Protein AF-A0A395XS15-F1 (afdb_monomer)

Foldseek 3Di:
DPPVVVVVVVVVVCVVLCVDCPDPPRDDDVVVVVVVVVVVVVVVVVVVVLVVDDPVVSVVVVVVVVVVVVVVVVVSVLVVVVVVLVVVVVCVVVVVDDDDVVNVVVSVVSVD

pLDDT: mean 84.22, std 11.58, range [44.16, 97.94]

Sequence (112 aa):
MENEVWSEISAFLNNLRCGDVSRKSYLHFPELEEAEKIRKVKKANFETEMRKLNAEQRQQIENYLEAVQHLAFMEEERAYCQGYVDCIQLLGGLGVLNSNPEIEMMVSKMKK

Radius of gyration: 20.42 Å; Cα contacts (8 Å, |Δi|>4): 17; chains: 1; bounding box: 42×31×56 Å

Mean predicted aligned error: 8.4 Å

Organism: NCBI:txid39486

Secondary structure (DSSP, 8-state):
---HHHHHHHHHHHIIIII-TTSTT----HHHHHHHHHHHHHHHHHHHHHTTS-HHHHHHHHHHHHHHHHHHHHHHHHHHHHHHHHHHHHHHHTTSSPP-HHHHHHHHHHT-

Nearest PDB structures (foldseek):
  1gwq-assembly1_A  TM=5.789E-01  e=9.530E+00  Homo sapiens

Structure (mmCIF, N/CA/C/O backbone):
data_AF-A0A395XS15-F1
#
_entry.id   AF-A0A395XS15-F1
#
loop_
_atom_site.group_PDB
_atom_site.id
_atom_site.type_symbol
_atom_site.label_atom_id
_atom_site.label_alt_id
_atom_site.label_comp_id
_atom_site.label_asym_id
_atom_site.label_entity_id
_atom_site.label_seq_id
_atom_site.pdbx_PDB_ins_code
_atom_site.Cartn_x
_atom_site.Cartn_y
_atom_site.Cartn_z
_atom_site.occupancy
_atom_site.B_iso_or_equiv
_atom_site.auth_seq_id
_atom_site.auth_comp_id
_atom_site.auth_asym_id
_atom_site.auth_atom_id
_atom_site.pdbx_PDB_model_num
ATOM 1 N N . MET A 1 1 ? -17.357 -16.937 -21.511 1.00 44.16 1 MET A N 1
ATOM 2 C CA . MET A 1 1 ? -15.985 -17.459 -21.385 1.00 44.16 1 MET A CA 1
ATOM 3 C C . MET A 1 1 ? -15.143 -16.322 -20.859 1.00 44.16 1 MET A C 1
ATOM 5 O O . MET A 1 1 ? -14.820 -15.424 -21.627 1.00 44.16 1 MET A O 1
ATOM 9 N N . GLU A 1 2 ? -14.874 -16.301 -19.555 1.00 55.03 2 GLU A N 1
ATOM 10 C CA . GLU A 1 2 ? -13.693 -15.577 -19.081 1.00 55.03 2 GLU A CA 1
ATOM 11 C C . GLU A 1 2 ? -12.509 -16.209 -19.811 1.00 55.03 2 GLU A C 1
ATOM 13 O O . GLU A 1 2 ? -12.364 -17.430 -19.828 1.00 55.03 2 GLU A O 1
ATOM 18 N N . ASN A 1 3 ? -11.795 -15.397 -20.586 1.00 73.31 3 ASN A N 1
ATOM 19 C CA . ASN A 1 3 ? -10.725 -15.878 -21.446 1.00 73.31 3 ASN A CA 1
ATOM 20 C C . ASN A 1 3 ? -9.643 -16.440 -20.520 1.00 73.31 3 ASN A C 1
ATOM 22 O O . ASN A 1 3 ? -9.120 -15.697 -19.695 1.00 73.31 3 ASN A O 1
ATOM 26 N N . GLU A 1 4 ? -9.336 -17.728 -20.629 1.00 78.31 4 GLU A N 1
ATOM 27 C CA . GLU A 1 4 ? -8.330 -18.434 -19.821 1.00 78.31 4 GLU A CA 1
ATOM 28 C C . GLU A 1 4 ? -6.999 -17.654 -19.782 1.00 78.31 4 GLU A C 1
ATOM 30 O O . GLU A 1 4 ? -6.368 -17.515 -18.739 1.00 78.31 4 GLU A O 1
ATOM 35 N N . VAL A 1 5 ? -6.679 -16.975 -20.888 1.00 74.56 5 VAL A N 1
ATOM 36 C CA . VAL A 1 5 ? -5.562 -16.030 -21.024 1.00 74.56 5 VAL A CA 1
ATOM 37 C C . VAL A 1 5 ? -5.612 -14.871 -20.014 1.00 74.56 5 VAL A C 1
ATOM 39 O O . VAL A 1 5 ? -4.588 -14.519 -19.438 1.00 74.56 5 VAL A O 1
ATOM 42 N N . TRP A 1 6 ? -6.777 -14.263 -19.769 1.00 72.25 6 TRP A N 1
ATOM 43 C CA . TRP A 1 6 ? -6.925 -13.175 -18.791 1.00 72.25 6 TRP A CA 1
ATOM 44 C C . TRP A 1 6 ? -6.784 -13.667 -17.350 1.00 72.25 6 TRP A C 1
ATOM 46 O O . TRP A 1 6 ? -6.233 -12.942 -16.523 1.00 72.25 6 TRP A O 1
ATOM 56 N N . SER A 1 7 ? -7.233 -14.891 -17.061 1.00 75.94 7 SER A N 1
ATOM 57 C CA . SER A 1 7 ? -7.032 -15.521 -15.751 1.00 75.94 7 SER A CA 1
ATOM 58 C C . SER A 1 7 ? -5.545 -15.761 -15.485 1.00 75.94 7 SER A C 1
ATOM 60 O O . SER A 1 7 ? -5.043 -15.393 -14.426 1.00 75.94 7 SER A O 1
ATOM 62 N N . GLU A 1 8 ? -4.817 -16.285 -16.473 1.00 79.75 8 GLU A N 1
ATOM 63 C CA . GLU A 1 8 ? -3.368 -16.502 -16.389 1.00 79.75 8 GLU A CA 1
ATOM 64 C C . GLU A 1 8 ? -2.587 -15.186 -16.244 1.00 79.75 8 GLU A C 1
ATOM 66 O O . GLU A 1 8 ? -1.697 -15.076 -15.401 1.00 79.75 8 GLU A O 1
ATOM 71 N N . ILE A 1 9 ? -2.952 -14.142 -17.000 1.00 73.56 9 ILE A N 1
ATOM 72 C CA . ILE A 1 9 ? -2.336 -12.811 -16.866 1.00 73.56 9 ILE A CA 1
ATOM 73 C C . ILE A 1 9 ? -2.624 -12.213 -15.483 1.00 73.56 9 ILE A C 1
ATOM 75 O O . ILE A 1 9 ? -1.722 -11.657 -14.859 1.00 73.56 9 ILE A O 1
ATOM 79 N N . SER A 1 10 ? -3.852 -12.340 -14.973 1.00 69.06 10 SER A N 1
ATOM 80 C CA . SER A 1 10 ? -4.208 -11.855 -13.636 1.00 69.06 10 SER A CA 1
ATOM 81 C C . SER A 1 10 ? -3.438 -12.600 -12.543 1.00 69.06 10 SER A C 1
ATOM 83 O O . SER A 1 10 ? -2.861 -11.964 -11.661 1.00 69.06 10 SER A O 1
ATOM 85 N N . ALA A 1 11 ? -3.345 -13.929 -12.637 1.00 74.31 11 ALA A N 1
ATOM 86 C CA . ALA A 1 11 ? -2.550 -14.745 -11.727 1.00 74.31 11 ALA A CA 1
ATOM 87 C C . ALA A 1 11 ? -1.064 -14.356 -11.772 1.00 74.31 11 ALA A C 1
ATOM 89 O O . ALA A 1 11 ? -0.439 -14.176 -10.727 1.00 74.31 11 ALA A O 1
ATOM 90 N N . PHE A 1 12 ? -0.506 -14.144 -12.966 1.00 75.69 12 PHE A N 1
ATOM 91 C CA . PHE A 1 12 ? 0.870 -13.685 -13.141 1.00 75.69 12 PHE A CA 1
ATOM 92 C C . PHE A 1 12 ? 1.117 -12.315 -12.494 1.00 75.69 12 PHE A C 1
ATOM 94 O O . PHE A 1 12 ? 2.081 -12.159 -11.744 1.00 75.69 12 PHE A O 1
ATOM 101 N N . LEU A 1 13 ? 0.239 -11.336 -12.726 1.00 73.06 13 LEU A N 1
ATOM 102 C CA . LEU A 1 13 ? 0.350 -10.003 -12.125 1.00 73.06 13 LEU A CA 1
ATOM 103 C C . LEU A 1 13 ? 0.205 -10.049 -10.596 1.00 73.06 13 LEU A C 1
ATOM 105 O O . LEU A 1 13 ? 0.981 -9.406 -9.892 1.00 73.06 13 LEU A O 1
ATOM 109 N N . ASN A 1 14 ? -0.708 -10.870 -10.069 1.00 68.75 14 ASN A N 1
ATOM 110 C CA . ASN A 1 14 ? -0.849 -11.085 -8.626 1.00 68.75 14 ASN A CA 1
ATOM 111 C C . ASN A 1 14 ? 0.411 -11.719 -8.014 1.00 68.75 14 ASN A C 1
ATOM 113 O O . ASN A 1 14 ? 0.881 -11.279 -6.965 1.00 68.75 14 ASN A O 1
ATOM 117 N N . ASN A 1 15 ? 1.019 -12.694 -8.695 1.00 70.88 15 ASN A N 1
ATOM 118 C CA . ASN A 1 15 ? 2.285 -13.295 -8.266 1.00 70.88 15 ASN A CA 1
ATOM 119 C C . ASN A 1 15 ? 3.444 -12.284 -8.299 1.00 70.88 15 ASN A C 1
ATOM 121 O O . ASN A 1 15 ? 4.333 -12.322 -7.445 1.00 70.88 15 ASN A O 1
ATOM 125 N N . LEU A 1 16 ? 3.445 -11.356 -9.265 1.00 71.81 16 LEU A N 1
ATOM 126 C CA . LEU A 1 16 ? 4.429 -10.273 -9.331 1.00 71.81 16 LEU A CA 1
ATOM 127 C C . LEU A 1 16 ? 4.261 -9.251 -8.200 1.00 71.81 16 LEU A C 1
ATOM 129 O O . LEU A 1 16 ? 5.265 -8.710 -7.734 1.00 71.81 16 LEU A O 1
ATOM 133 N N . ARG A 1 17 ? 3.030 -9.007 -7.745 1.00 70.50 17 ARG A N 1
ATOM 134 C CA . ARG A 1 17 ? 2.676 -8.058 -6.683 1.00 70.50 17 ARG A CA 1
ATOM 135 C C . ARG A 1 17 ? 2.869 -8.650 -5.283 1.00 70.50 17 ARG A C 1
ATOM 137 O O . ARG A 1 17 ? 1.956 -8.674 -4.465 1.00 70.50 17 ARG A O 1
ATOM 144 N N . CYS A 1 18 ? 4.062 -9.185 -5.032 1.00 67.69 18 CYS A N 1
ATOM 145 C CA . CYS A 1 18 ? 4.440 -9.802 -3.756 1.00 67.69 18 CYS A CA 1
ATOM 146 C C . CYS A 1 18 ? 3.559 -10.990 -3.309 1.00 67.69 18 CYS A C 1
ATOM 148 O O . CYS A 1 18 ? 3.702 -11.444 -2.178 1.00 67.69 18 CYS A O 1
ATOM 150 N N . GLY A 1 19 ? 2.687 -11.524 -4.177 1.00 66.88 19 GLY A N 1
ATOM 151 C CA . GLY A 1 19 ? 1.861 -12.696 -3.870 1.00 66.88 19 GLY A CA 1
ATOM 152 C C . GLY A 1 19 ? 2.680 -13.975 -3.678 1.00 66.88 19 GLY A C 1
ATOM 153 O O . GLY A 1 19 ? 2.315 -14.827 -2.872 1.00 66.88 19 GLY A O 1
ATOM 154 N N . ASP A 1 20 ? 3.825 -14.078 -4.361 1.00 76.56 20 ASP A N 1
ATOM 155 C CA . ASP A 1 20 ? 4.818 -15.129 -4.139 1.00 76.56 20 ASP A CA 1
ATOM 156 C C . ASP A 1 20 ? 6.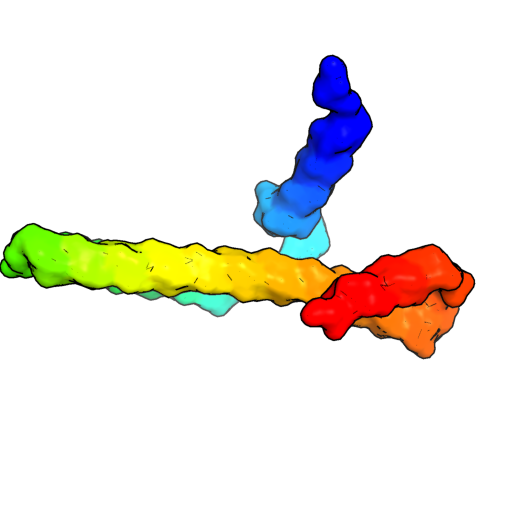082 -14.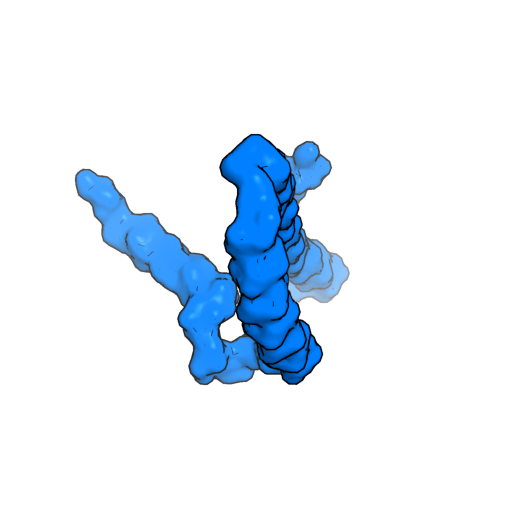553 -3.485 1.00 76.56 20 ASP A C 1
ATOM 158 O O . ASP A 1 20 ? 6.947 -13.974 -4.147 1.00 76.56 20 ASP A O 1
ATOM 162 N N . VAL A 1 21 ? 6.196 -14.743 -2.171 1.00 79.31 21 VAL A N 1
ATOM 163 C CA . VAL A 1 21 ? 7.355 -14.326 -1.364 1.00 79.31 21 VAL A CA 1
ATOM 164 C C . VAL A 1 21 ? 8.537 -15.302 -1.447 1.00 79.31 21 VAL A C 1
ATOM 166 O O . VAL A 1 21 ? 9.604 -15.028 -0.902 1.00 79.31 21 VAL A O 1
ATOM 169 N N . SER A 1 22 ? 8.370 -16.450 -2.115 1.00 81.19 22 SER A N 1
ATOM 170 C CA . SER A 1 22 ? 9.398 -17.495 -2.224 1.00 81.19 22 SER A CA 1
ATOM 171 C C . SER A 1 22 ? 10.342 -17.304 -3.417 1.00 81.19 22 SER A C 1
ATOM 173 O O . SER A 1 22 ? 11.407 -17.925 -3.491 1.00 81.19 22 SER A O 1
ATOM 175 N N . ARG A 1 23 ? 9.982 -16.427 -4.360 1.00 81.75 23 ARG A N 1
ATOM 176 C CA . ARG A 1 23 ? 10.792 -16.146 -5.549 1.00 81.75 23 ARG A CA 1
ATOM 177 C C . ARG A 1 23 ? 12.133 -15.499 -5.191 1.00 81.75 23 ARG A C 1
ATOM 179 O O . ARG A 1 23 ? 12.227 -14.625 -4.337 1.00 81.75 23 ARG A O 1
ATOM 186 N N . LYS A 1 24 ? 13.176 -15.832 -5.958 1.00 81.00 24 LYS A N 1
ATOM 187 C CA . LYS A 1 24 ? 14.544 -15.307 -5.752 1.00 81.00 24 LYS A CA 1
ATOM 188 C C . LYS A 1 24 ? 14.659 -13.784 -5.817 1.00 81.00 24 LYS A C 1
ATOM 190 O O . LYS A 1 24 ? 15.557 -13.218 -5.212 1.00 81.00 24 LYS A O 1
ATOM 195 N N . SER A 1 25 ? 13.797 -13.136 -6.595 1.00 81.56 25 SER A N 1
ATOM 196 C CA . SER A 1 25 ? 13.794 -11.681 -6.754 1.00 81.56 25 SER A CA 1
ATOM 197 C C . SER A 1 25 ? 12.842 -10.979 -5.781 1.00 81.56 25 SER A C 1
ATOM 199 O O . SER A 1 25 ? 12.527 -9.813 -6.004 1.00 81.56 25 SER A O 1
ATOM 201 N N . TYR A 1 26 ? 12.310 -11.686 -4.778 1.00 83.12 26 TYR A N 1
ATOM 202 C CA . TYR A 1 26 ? 11.510 -11.069 -3.729 1.00 83.12 26 TYR A CA 1
ATOM 203 C C . TYR A 1 26 ? 12.411 -10.162 -2.897 1.00 83.12 26 TYR A C 1
ATOM 205 O O . TYR A 1 26 ? 13.486 -10.572 -2.456 1.00 83.12 26 TYR A O 1
ATOM 213 N N . LEU A 1 27 ? 11.983 -8.917 -2.709 1.00 84.44 27 LEU A N 1
ATOM 214 C CA . LEU A 1 27 ? 12.719 -7.969 -1.892 1.00 84.44 27 LEU A CA 1
ATOM 215 C C . LEU A 1 27 ? 12.252 -8.106 -0.450 1.00 84.44 27 LEU A C 1
ATOM 217 O O . LEU A 1 27 ? 11.107 -7.807 -0.120 1.00 84.44 27 LEU A O 1
ATOM 221 N N . HIS A 1 28 ? 13.155 -8.569 0.403 1.00 85.38 28 HIS A N 1
ATOM 222 C CA . HIS A 1 28 ? 12.907 -8.640 1.830 1.00 85.38 28 HIS A CA 1
ATOM 223 C C . HIS A 1 28 ? 13.224 -7.290 2.480 1.00 85.38 28 HIS A C 1
ATOM 225 O O . HIS A 1 28 ? 14.342 -6.790 2.359 1.00 85.38 28 HIS A O 1
ATOM 231 N N . PHE A 1 29 ? 12.237 -6.732 3.177 1.00 88.12 29 PHE A N 1
ATOM 232 C CA . PHE A 1 29 ? 12.344 -5.483 3.928 1.00 88.12 29 PHE A CA 1
ATOM 233 C C . PHE A 1 29 ? 12.115 -5.773 5.417 1.00 88.12 29 PHE A C 1
ATOM 235 O O . PHE A 1 29 ? 10.961 -5.813 5.853 1.00 88.12 29 PHE A O 1
ATOM 242 N N . PRO A 1 30 ? 13.179 -5.986 6.212 1.00 89.31 30 PRO A N 1
ATOM 243 C CA . PRO A 1 30 ? 13.058 -6.224 7.651 1.00 89.31 30 PRO A CA 1
ATOM 244 C C . PRO A 1 30 ? 12.272 -5.124 8.381 1.00 89.31 30 PRO A C 1
ATOM 246 O O . PRO A 1 30 ? 11.555 -5.388 9.345 1.00 89.31 30 PRO A O 1
ATOM 249 N N . GLU A 1 31 ? 12.368 -3.885 7.899 1.00 93.56 31 GLU A N 1
ATOM 250 C CA . GLU A 1 31 ? 11.655 -2.729 8.439 1.00 93.56 31 GLU A CA 1
ATOM 251 C C . GLU A 1 31 ? 10.135 -2.870 8.291 1.00 93.56 31 GLU A C 1
ATOM 253 O O . GLU A 1 31 ? 9.390 -2.443 9.176 1.00 93.56 31 GLU A O 1
ATOM 258 N N . LEU A 1 32 ? 9.669 -3.498 7.205 1.00 89.25 32 LEU A N 1
ATOM 259 C CA . LEU A 1 32 ? 8.250 -3.785 7.002 1.00 89.25 32 LEU A CA 1
ATOM 260 C C . LEU A 1 32 ? 7.762 -4.814 8.024 1.00 89.25 32 LEU A C 1
ATOM 262 O O . LEU A 1 32 ? 6.727 -4.605 8.654 1.00 89.25 32 LEU A O 1
ATOM 266 N N . GLU A 1 33 ? 8.524 -5.885 8.250 1.00 90.12 33 GLU A N 1
ATOM 267 C CA . GLU A 1 33 ? 8.166 -6.908 9.241 1.00 90.12 33 GLU A CA 1
ATOM 268 C C . GLU A 1 33 ? 8.082 -6.333 10.659 1.00 90.12 33 GLU A C 1
ATOM 270 O O . GLU A 1 33 ? 7.187 -6.682 11.435 1.00 90.12 33 GLU A O 1
ATOM 275 N N . GLU A 1 34 ? 8.999 -5.430 11.008 1.00 94.62 34 GLU A N 1
ATOM 276 C CA . GLU A 1 34 ? 8.970 -4.746 12.297 1.00 94.62 34 GLU A CA 1
ATOM 277 C C . GLU A 1 34 ? 7.761 -3.807 12.410 1.00 94.62 34 GLU A C 1
ATOM 279 O O . GLU A 1 34 ? 7.025 -3.847 13.402 1.00 94.62 34 GLU A O 1
ATOM 284 N N . ALA A 1 35 ? 7.475 -3.027 11.363 1.00 94.81 35 ALA A N 1
ATOM 285 C CA . ALA A 1 35 ? 6.289 -2.179 11.312 1.00 94.81 35 ALA A CA 1
ATOM 286 C C . ALA A 1 35 ? 4.988 -2.994 11.457 1.00 94.81 35 ALA A C 1
ATOM 288 O O . ALA A 1 35 ? 4.065 -2.575 12.166 1.00 94.81 35 ALA A O 1
ATOM 289 N N . GLU A 1 36 ? 4.912 -4.189 10.864 1.00 93.31 36 GLU A N 1
ATOM 290 C CA . GLU A 1 36 ? 3.766 -5.088 11.007 1.00 93.31 36 GLU A CA 1
ATOM 291 C C . GLU A 1 36 ? 3.588 -5.614 12.433 1.00 93.31 36 GLU A C 1
ATOM 293 O O . GLU A 1 36 ? 2.455 -5.674 12.931 1.00 93.31 36 GLU A O 1
ATOM 298 N N . LYS A 1 37 ? 4.680 -5.987 13.110 1.00 94.88 37 LYS A N 1
ATOM 299 C CA . LYS A 1 37 ? 4.641 -6.416 14.518 1.00 94.88 37 LYS A CA 1
ATOM 300 C C . LYS A 1 37 ? 4.134 -5.286 15.407 1.00 94.88 37 LYS A C 1
ATOM 302 O O . LYS A 1 37 ? 3.195 -5.492 16.181 1.00 94.88 37 LYS A O 1
ATOM 307 N N . ILE A 1 38 ? 4.675 -4.079 15.234 1.00 96.25 38 ILE A N 1
ATOM 308 C CA . ILE A 1 38 ? 4.233 -2.884 15.962 1.00 96.25 38 ILE A CA 1
ATOM 309 C C . ILE A 1 38 ? 2.745 -2.615 15.699 1.00 96.25 38 ILE A C 1
ATOM 311 O O . ILE A 1 38 ? 1.986 -2.372 16.643 1.00 96.25 38 ILE A O 1
ATOM 315 N N . ARG A 1 39 ? 2.290 -2.711 14.440 1.00 95.25 39 ARG A N 1
ATOM 316 C CA . ARG A 1 39 ? 0.875 -2.541 14.073 1.00 95.25 39 ARG A CA 1
ATOM 317 C C . ARG A 1 39 ? -0.022 -3.550 14.791 1.00 95.25 39 ARG A C 1
ATOM 319 O O . ARG A 1 39 ? -1.058 -3.150 15.320 1.00 95.25 39 ARG A O 1
ATOM 326 N N . LYS A 1 40 ? 0.362 -4.832 14.844 1.00 95.25 40 LYS A N 1
ATOM 327 C CA . LYS A 1 40 ? -0.408 -5.890 15.531 1.00 95.25 40 LYS A CA 1
ATOM 328 C C . LYS A 1 40 ? -0.576 -5.591 17.024 1.00 95.25 40 LYS A C 1
ATOM 330 O O . LYS A 1 40 ? -1.692 -5.669 17.530 1.00 95.25 40 LYS A O 1
ATOM 335 N N . VAL A 1 41 ? 0.496 -5.178 17.705 1.00 94.81 41 VAL A N 1
ATOM 336 C CA . VAL A 1 41 ? 0.445 -4.810 19.132 1.00 94.81 41 VAL A CA 1
ATOM 337 C C . VAL A 1 41 ? -0.445 -3.584 19.356 1.00 94.81 41 VAL A C 1
ATOM 339 O O . VAL A 1 41 ? -1.326 -3.600 20.216 1.00 94.81 41 VAL A O 1
ATOM 342 N N . LYS A 1 42 ? -0.274 -2.529 18.550 1.00 95.25 42 LYS A N 1
ATOM 343 C CA . LYS A 1 42 ? -1.090 -1.310 18.663 1.00 95.25 42 LYS A CA 1
ATOM 344 C C . LYS A 1 42 ? -2.571 -1.569 18.382 1.00 95.25 42 LYS A C 1
ATOM 346 O O . LYS A 1 42 ? -3.414 -0.987 19.060 1.00 95.25 42 LYS A O 1
ATOM 351 N N . LYS A 1 43 ? -2.888 -2.462 17.439 1.00 94.00 43 LYS A N 1
ATOM 352 C CA . LYS A 1 43 ? -4.266 -2.851 17.115 1.00 94.00 43 LYS A CA 1
ATOM 353 C C . LYS A 1 43 ? -4.980 -3.480 18.315 1.00 94.00 43 LYS A C 1
ATOM 355 O O . LYS A 1 43 ? -6.109 -3.098 18.594 1.00 94.00 43 LYS A O 1
ATOM 360 N N . ALA A 1 44 ? -4.320 -4.362 19.067 1.00 93.44 44 ALA A N 1
ATOM 361 C CA . ALA A 1 44 ? -4.919 -4.983 20.253 1.00 93.44 44 ALA A CA 1
ATOM 362 C C . ALA A 1 44 ? -5.287 -3.952 21.343 1.00 93.44 44 ALA A C 1
ATOM 364 O O . ALA A 1 44 ? -6.381 -3.993 21.914 1.00 93.44 44 ALA A O 1
ATOM 365 N N . ASN A 1 45 ? -4.399 -2.983 21.596 1.00 93.94 45 ASN A N 1
ATOM 366 C CA . ASN A 1 45 ? -4.675 -1.890 22.534 1.00 93.94 45 ASN A CA 1
ATOM 367 C C . ASN A 1 45 ? -5.814 -0.996 22.027 1.00 93.94 45 ASN A C 1
ATOM 369 O O . ASN A 1 45 ? -6.727 -0.666 22.780 1.00 93.94 45 ASN A O 1
ATOM 373 N N . PHE A 1 46 ? -5.793 -0.654 20.737 1.00 94.12 46 PHE A N 1
ATOM 374 C CA . PHE A 1 46 ? -6.838 0.140 20.098 1.00 94.12 46 PHE A CA 1
ATOM 375 C C . PHE A 1 46 ? -8.222 -0.518 20.216 1.00 94.12 46 PHE A C 1
ATOM 377 O O . PHE A 1 46 ? -9.177 0.133 20.632 1.00 94.12 46 PHE A O 1
ATOM 384 N N . GLU A 1 47 ? -8.333 -1.818 19.933 1.00 93.12 47 GLU A N 1
ATOM 385 C CA . GLU A 1 47 ? -9.589 -2.568 20.060 1.00 93.12 47 GLU A CA 1
ATOM 386 C C . GLU A 1 47 ? -10.125 -2.581 21.498 1.00 93.12 47 GLU A C 1
ATOM 388 O O . GLU A 1 47 ? -11.339 -2.567 21.707 1.00 93.12 47 GLU A O 1
ATOM 393 N N . THR A 1 48 ? -9.236 -2.585 22.493 1.00 94.75 48 THR A N 1
ATOM 394 C CA . THR A 1 48 ? -9.617 -2.520 23.910 1.00 94.75 48 THR A CA 1
ATOM 395 C C . THR A 1 48 ? -10.201 -1.154 24.271 1.00 94.75 48 THR A C 1
ATOM 397 O O . THR A 1 48 ? -11.237 -1.090 24.933 1.00 94.75 48 THR A O 1
ATOM 400 N N . GLU A 1 49 ? -9.589 -0.064 23.804 1.00 94.25 49 GLU A N 1
ATOM 401 C CA . GLU A 1 49 ? -10.094 1.295 24.041 1.00 94.25 49 GLU A CA 1
ATOM 402 C C . GLU A 1 49 ? -11.399 1.569 23.278 1.00 94.25 49 GLU A C 1
ATOM 404 O O . GLU A 1 49 ? -12.325 2.150 23.841 1.00 94.25 49 GLU A O 1
ATOM 409 N N . MET A 1 50 ? -11.539 1.062 22.048 1.00 94.88 50 MET A N 1
ATOM 410 C CA . MET A 1 50 ? -12.765 1.196 21.247 1.00 94.88 50 MET A CA 1
ATOM 411 C C . MET A 1 50 ? -14.006 0.605 21.926 1.00 94.88 50 MET A C 1
ATOM 413 O O . MET A 1 50 ? -15.114 1.093 21.713 1.00 94.88 50 MET A O 1
ATOM 417 N N . ARG A 1 51 ? -13.846 -0.418 22.776 1.00 93.94 51 ARG A N 1
ATOM 418 C CA . ARG A 1 51 ? -14.959 -1.009 23.545 1.00 93.94 51 ARG A CA 1
ATOM 419 C C . ARG A 1 51 ? -15.504 -0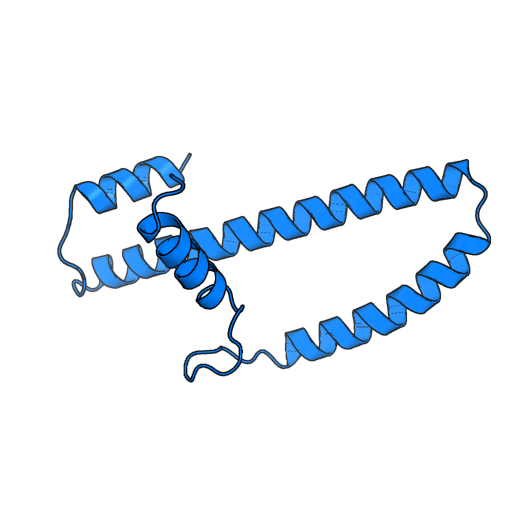.088 24.638 1.00 93.94 51 ARG A C 1
ATOM 421 O O . ARG A 1 51 ? -16.605 -0.334 25.116 1.00 93.94 51 ARG A O 1
ATOM 428 N N . LYS A 1 52 ? -14.745 0.930 25.053 1.00 95.69 52 LYS A N 1
ATOM 429 C CA . LYS A 1 52 ? -15.155 1.892 26.090 1.00 95.69 52 LYS A CA 1
ATOM 430 C C . LYS A 1 52 ? -15.970 3.056 25.523 1.00 95.69 52 LYS A C 1
ATOM 432 O O . LYS A 1 52 ? -16.571 3.802 26.291 1.00 95.69 52 LYS A O 1
ATOM 437 N N . LEU A 1 53 ? -15.959 3.231 24.203 1.00 95.88 53 LEU A N 1
ATOM 438 C CA . LEU 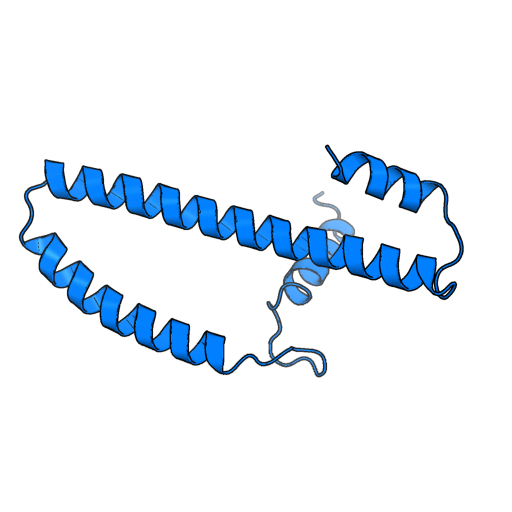A 1 53 ? -16.655 4.315 23.522 1.00 95.88 53 LEU A CA 1
ATOM 439 C C . LEU A 1 53 ? -18.136 3.992 23.335 1.00 95.88 53 LEU A C 1
ATOM 441 O O . LEU A 1 53 ? -18.536 2.829 23.251 1.00 95.88 53 LEU A O 1
ATOM 445 N N . ASN A 1 54 ? -18.950 5.039 23.227 1.00 96.56 54 ASN A N 1
ATOM 446 C CA . ASN A 1 54 ? -20.339 4.871 22.820 1.00 96.56 54 ASN A CA 1
ATOM 447 C C . ASN A 1 54 ? -20.439 4.553 21.313 1.00 96.56 54 ASN A C 1
ATOM 449 O O . ASN A 1 54 ? -19.474 4.704 20.561 1.00 96.56 54 ASN A O 1
ATOM 453 N N . ALA A 1 55 ? -21.617 4.107 20.872 1.00 95.50 55 ALA A N 1
ATOM 454 C CA . ALA A 1 55 ? -21.824 3.651 19.498 1.00 95.50 55 ALA A CA 1
ATOM 455 C C . ALA A 1 55 ? -21.547 4.741 18.447 1.00 95.50 55 ALA A C 1
ATOM 457 O O . ALA A 1 55 ? -20.950 4.451 17.415 1.00 95.50 55 ALA A O 1
ATOM 458 N N . GLU A 1 56 ? -21.932 5.991 18.716 1.00 96.69 56 GLU A N 1
ATOM 459 C CA . GLU A 1 56 ? -21.751 7.101 17.775 1.00 96.69 56 GLU A CA 1
ATOM 460 C C . GLU A 1 56 ? -20.269 7.461 17.600 1.00 96.69 56 GLU A C 1
ATOM 462 O O . GLU A 1 56 ? -19.772 7.529 16.476 1.00 96.69 56 GLU A O 1
ATOM 467 N N . GLN A 1 57 ? -19.535 7.608 18.706 1.00 96.69 57 GLN A N 1
ATOM 468 C CA . GLN A 1 57 ? -18.091 7.859 18.696 1.00 96.69 57 GLN A CA 1
ATOM 469 C C . GLN A 1 57 ? -17.335 6.729 18.002 1.00 96.69 57 GLN A C 1
ATOM 471 O O . GLN A 1 57 ? -16.433 6.967 17.198 1.00 96.69 57 GLN A O 1
ATOM 476 N N . ARG A 1 58 ? -17.722 5.487 18.302 1.00 95.94 58 ARG A N 1
ATOM 477 C CA . ARG A 1 58 ? -17.127 4.303 17.700 1.00 95.94 58 ARG A CA 1
ATOM 478 C C . ARG A 1 58 ? -17.322 4.294 16.183 1.00 95.94 58 ARG A C 1
ATOM 480 O O . ARG A 1 58 ? -16.342 4.137 15.461 1.00 95.94 58 ARG A O 1
ATOM 487 N N . GLN A 1 59 ? -18.546 4.536 15.714 1.00 96.31 59 GLN A N 1
ATOM 488 C CA . GLN A 1 59 ? -18.864 4.571 14.287 1.00 96.31 59 GLN A CA 1
ATOM 489 C C . GLN A 1 59 ? -18.080 5.665 13.552 1.00 96.31 59 GLN A C 1
ATOM 491 O O . GLN A 1 59 ? -17.570 5.431 12.459 1.00 96.31 59 GLN A O 1
ATOM 496 N N . GLN A 1 60 ? -17.946 6.856 14.145 1.00 96.69 60 GLN A N 1
ATOM 497 C CA . GLN A 1 60 ? -17.167 7.946 13.547 1.00 96.69 60 GLN A CA 1
ATOM 498 C C . GLN A 1 60 ? -15.690 7.567 13.360 1.00 96.69 60 GLN A C 1
ATOM 500 O O . GLN A 1 60 ? -15.112 7.838 12.307 1.00 96.69 60 GLN A O 1
ATOM 505 N N . ILE A 1 61 ? -15.088 6.912 14.357 1.00 96.50 61 ILE A N 1
ATOM 506 C CA . ILE A 1 61 ? -13.692 6.461 14.289 1.00 96.50 61 ILE A CA 1
ATOM 507 C C . ILE A 1 61 ? -13.530 5.321 13.279 1.00 96.50 61 ILE A C 1
ATOM 509 O O . ILE A 1 61 ? -12.575 5.336 12.505 1.00 96.50 61 ILE A O 1
ATOM 513 N N . GLU A 1 62 ? -14.445 4.350 13.264 1.00 95.56 62 GLU A N 1
ATOM 514 C CA . GLU A 1 62 ? -14.414 3.232 12.312 1.00 95.56 62 GLU A CA 1
ATOM 515 C C . GLU A 1 62 ? -14.516 3.732 10.864 1.00 95.56 62 GLU A C 1
ATOM 517 O O . GLU A 1 62 ? -13.683 3.350 10.043 1.00 95.56 62 GLU A O 1
ATOM 522 N N . ASN A 1 63 ? -15.423 4.674 10.578 1.00 97.44 63 ASN A N 1
ATOM 523 C CA . ASN A 1 63 ? -15.549 5.290 9.251 1.00 97.44 63 ASN A CA 1
ATOM 524 C C . ASN A 1 63 ? -14.254 5.991 8.811 1.00 97.44 63 ASN A C 1
ATOM 526 O O . ASN A 1 63 ? -13.832 5.879 7.660 1.00 97.44 63 ASN A O 1
ATOM 530 N N . TYR A 1 64 ? -13.606 6.725 9.721 1.00 97.44 64 TYR A N 1
ATOM 531 C CA . TYR A 1 64 ? -12.337 7.381 9.411 1.00 97.44 64 TYR A CA 1
ATOM 532 C C . TYR A 1 64 ? -11.213 6.364 9.172 1.00 97.44 64 TYR A C 1
ATOM 534 O O . TYR A 1 64 ? -10.437 6.516 8.231 1.00 97.44 64 TYR A O 1
ATOM 542 N N . LEU A 1 65 ? -11.129 5.309 9.986 1.00 95.69 65 LEU A N 1
ATOM 543 C CA . LEU A 1 65 ? -10.128 4.257 9.808 1.00 95.69 65 LEU A CA 1
ATOM 544 C C . LEU A 1 65 ? -10.301 3.505 8.492 1.00 95.69 65 LEU A C 1
ATOM 546 O O . LEU A 1 65 ? -9.299 3.205 7.848 1.00 95.69 65 LEU A O 1
ATOM 550 N N . GLU A 1 66 ? -11.538 3.232 8.082 1.00 96.81 66 GLU A N 1
ATOM 551 C CA . GLU A 1 66 ? -11.833 2.638 6.779 1.00 96.81 66 GLU A CA 1
ATOM 552 C C . GLU A 1 66 ? -11.358 3.550 5.640 1.00 96.81 66 GLU A C 1
ATOM 554 O O . GLU A 1 66 ? -10.650 3.093 4.742 1.00 96.81 66 GLU A O 1
ATOM 559 N N . ALA A 1 67 ? -11.639 4.856 5.718 1.00 97.94 67 ALA A N 1
ATOM 560 C CA . ALA A 1 67 ? -11.161 5.823 4.731 1.00 97.94 67 ALA A CA 1
ATOM 561 C C . ALA A 1 67 ? -9.623 5.884 4.661 1.00 97.94 67 ALA A C 1
ATOM 563 O O . ALA A 1 67 ? -9.054 5.920 3.570 1.00 97.94 67 ALA A O 1
ATOM 564 N N . VAL A 1 68 ? -8.938 5.846 5.810 1.00 97.00 68 VAL A N 1
ATOM 565 C CA . VAL A 1 68 ? -7.466 5.818 5.876 1.00 97.00 68 VAL A CA 1
ATOM 566 C C . VAL A 1 68 ? -6.903 4.518 5.296 1.00 97.00 68 VAL A C 1
ATOM 568 O O . VAL A 1 68 ? -5.924 4.559 4.556 1.00 97.00 68 VAL A O 1
ATOM 571 N N . GLN A 1 69 ? -7.510 3.367 5.596 1.00 94.81 69 GLN A N 1
ATOM 572 C CA . GLN A 1 69 ? -7.088 2.075 5.041 1.00 94.81 69 GLN A CA 1
ATOM 573 C C . GLN A 1 69 ? -7.277 2.024 3.525 1.00 94.81 69 GLN A C 1
ATOM 575 O O . GLN A 1 69 ? -6.383 1.571 2.813 1.00 94.81 69 GLN A O 1
ATOM 580 N N . HIS A 1 70 ? -8.409 2.528 3.033 1.00 94.69 70 HIS A N 1
ATOM 581 C CA . HIS A 1 70 ? -8.673 2.621 1.605 1.00 94.69 70 HIS A CA 1
ATOM 582 C C . HIS A 1 70 ? -7.678 3.557 0.905 1.00 94.69 70 HIS A C 1
ATOM 584 O O . HIS A 1 70 ? -7.159 3.217 -0.156 1.00 94.69 70 HIS A O 1
ATOM 590 N N . LEU A 1 71 ? -7.363 4.716 1.498 1.00 96.06 71 LEU A N 1
ATOM 591 C CA . LEU A 1 71 ? -6.343 5.618 0.958 1.00 96.06 71 LEU A CA 1
ATOM 592 C C . LEU A 1 71 ? -4.971 4.937 0.889 1.00 96.06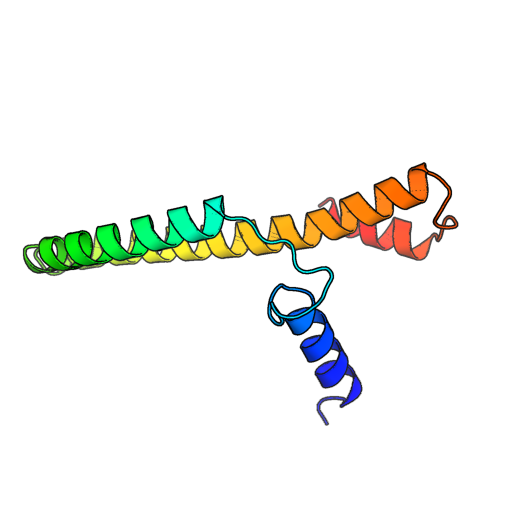 71 LEU A C 1
ATOM 594 O O . LEU A 1 71 ? -4.353 4.959 -0.170 1.00 96.06 71 LEU A O 1
ATOM 598 N N . ALA A 1 72 ? -4.535 4.284 1.971 1.00 93.06 72 ALA A N 1
ATOM 599 C CA . ALA A 1 72 ? -3.254 3.577 2.007 1.0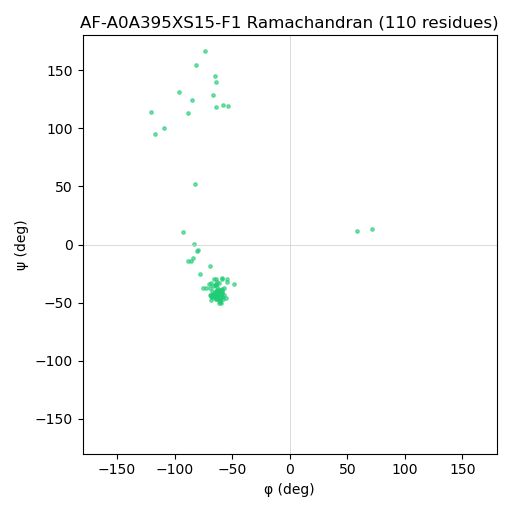0 93.06 72 ALA A CA 1
ATOM 600 C C . ALA A 1 72 ? -3.166 2.483 0.929 1.00 93.06 72 ALA A C 1
ATOM 602 O O . ALA A 1 72 ? -2.140 2.361 0.264 1.00 93.06 72 ALA A O 1
ATOM 603 N N . PHE A 1 73 ? -4.253 1.736 0.706 1.00 89.88 73 PHE A N 1
ATOM 604 C CA . PHE A 1 73 ? -4.333 0.761 -0.383 1.00 89.88 73 PHE A CA 1
ATOM 605 C C . PHE A 1 73 ? -4.154 1.427 -1.755 1.00 89.88 73 PHE A C 1
ATOM 607 O O . PHE A 1 73 ? -3.320 0.999 -2.546 1.00 89.88 73 PHE A O 1
ATOM 614 N N . MET A 1 74 ? -4.881 2.515 -2.028 1.00 91.25 74 MET A N 1
ATOM 615 C CA . MET A 1 74 ? -4.768 3.233 -3.303 1.00 91.25 74 MET A CA 1
ATOM 616 C C . MET A 1 74 ? -3.379 3.859 -3.515 1.00 91.25 74 MET A C 1
ATOM 618 O O . MET A 1 74 ? -2.899 3.926 -4.648 1.00 91.25 74 MET A O 1
ATOM 622 N N . GLU A 1 75 ? -2.720 4.317 -2.448 1.00 91.69 75 GLU A N 1
ATOM 623 C CA . GLU A 1 75 ? -1.342 4.816 -2.501 1.00 91.69 75 GLU A CA 1
ATOM 624 C C . GLU A 1 75 ? -0.340 3.700 -2.822 1.00 91.69 75 GLU A C 1
ATOM 626 O O . GLU A 1 75 ? 0.559 3.916 -3.638 1.00 91.69 75 GLU A O 1
ATOM 631 N N . GLU A 1 76 ? -0.521 2.507 -2.251 1.00 89.31 76 GLU A N 1
ATOM 632 C CA . GLU A 1 76 ? 0.285 1.324 -2.565 1.00 89.31 76 GLU A CA 1
ATOM 633 C C . GLU A 1 76 ? 0.101 0.894 -4.030 1.00 89.31 76 GLU A C 1
ATOM 635 O O . GLU A 1 76 ? 1.095 0.723 -4.740 1.00 89.31 76 GLU A O 1
ATOM 640 N N . GLU A 1 77 ? -1.143 0.828 -4.528 1.00 84.06 77 GLU A N 1
ATOM 641 C CA . GLU A 1 77 ? -1.435 0.559 -5.948 1.00 84.06 77 GLU A CA 1
ATOM 642 C C . GLU A 1 77 ? -0.729 1.553 -6.868 1.00 84.06 77 GLU A C 1
ATOM 644 O O . GLU A 1 77 ? -0.119 1.180 -7.878 1.00 84.06 77 GLU A O 1
ATOM 649 N N . ARG A 1 78 ? -0.817 2.842 -6.523 1.00 85.44 78 ARG A N 1
ATOM 650 C CA . ARG A 1 78 ? -0.208 3.915 -7.301 1.00 85.44 78 ARG A CA 1
ATOM 651 C C . ARG A 1 78 ? 1.309 3.781 -7.306 1.00 85.44 78 ARG A C 1
ATOM 653 O O . ARG A 1 78 ? 1.903 3.885 -8.375 1.00 85.44 78 ARG A O 1
ATOM 660 N N . ALA A 1 79 ? 1.934 3.556 -6.150 1.00 87.44 79 ALA A N 1
ATOM 661 C CA . ALA A 1 79 ? 3.381 3.392 -6.040 1.00 87.44 79 ALA A CA 1
ATOM 662 C C . ALA A 1 79 ? 3.871 2.157 -6.811 1.00 87.44 79 ALA A C 1
ATOM 664 O O . ALA A 1 79 ? 4.883 2.232 -7.506 1.00 87.44 79 ALA A O 1
ATOM 665 N N . TYR A 1 80 ? 3.123 1.053 -6.759 1.00 86.19 80 TYR A N 1
ATOM 666 C CA . TYR A 1 80 ? 3.412 -0.162 -7.517 1.00 86.19 80 TYR A CA 1
ATOM 667 C C . TYR A 1 80 ? 3.370 0.085 -9.032 1.00 86.19 80 TYR A C 1
ATOM 669 O O . TYR A 1 80 ? 4.335 -0.211 -9.741 1.00 86.19 80 TYR A O 1
ATOM 677 N N . CYS A 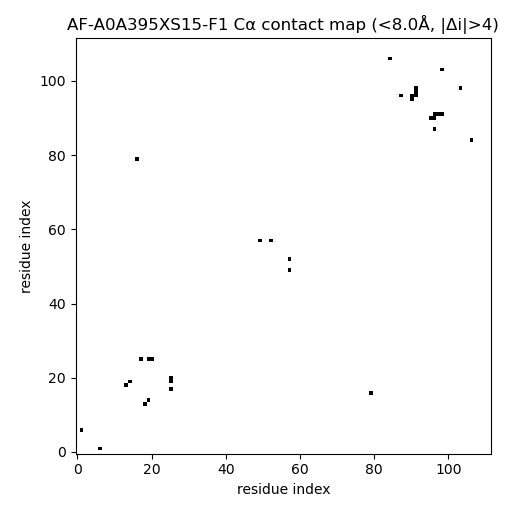1 81 ? 2.296 0.705 -9.532 1.00 83.31 81 CYS A N 1
ATOM 678 C CA . CYS A 1 81 ? 2.178 1.075 -10.944 1.00 83.31 81 CYS A CA 1
ATOM 679 C C . CYS A 1 81 ? 3.270 2.066 -11.374 1.00 83.31 81 CYS A C 1
ATOM 681 O O . CYS A 1 81 ? 3.894 1.892 -12.423 1.00 83.31 81 CYS A O 1
ATOM 683 N N . GLN A 1 82 ? 3.527 3.090 -10.555 1.00 81.56 82 GLN A N 1
ATOM 684 C CA . GLN A 1 82 ? 4.555 4.092 -10.823 1.00 81.56 82 GLN A CA 1
ATOM 685 C C . GLN A 1 82 ? 5.946 3.452 -10.888 1.00 81.56 82 GLN A C 1
ATOM 687 O O . GLN A 1 82 ? 6.708 3.770 -11.796 1.00 81.56 82 GLN A O 1
ATOM 692 N N . GLY A 1 83 ? 6.245 2.487 -10.015 1.00 88.12 83 GLY A N 1
ATOM 693 C CA . GLY A 1 83 ? 7.508 1.750 -10.033 1.00 88.12 83 GLY A CA 1
ATOM 694 C C . GLY A 1 83 ? 7.783 1.050 -11.370 1.00 88.12 83 GLY A C 1
ATOM 695 O O . GLY A 1 83 ? 8.918 1.070 -11.849 1.00 88.12 83 GLY A O 1
ATOM 696 N N . TYR A 1 84 ? 6.758 0.495 -12.030 1.00 84.19 84 TYR A N 1
ATOM 697 C CA . TYR A 1 84 ? 6.911 -0.057 -13.383 1.00 84.19 84 TYR A CA 1
ATOM 698 C C . TYR A 1 84 ? 7.198 1.016 -14.428 1.00 84.19 84 TYR A C 1
ATOM 700 O O . TYR A 1 84 ? 8.081 0.831 -15.268 1.00 84.19 84 TYR A O 1
ATOM 708 N N . VAL A 1 85 ? 6.468 2.131 -14.383 1.00 82.62 85 VAL A N 1
ATOM 709 C CA . VAL A 1 85 ? 6.673 3.250 -15.312 1.00 82.62 85 VAL A CA 1
ATOM 710 C C . VAL A 1 85 ? 8.087 3.810 -15.168 1.00 82.62 85 VAL A C 1
ATOM 712 O O . VAL A 1 85 ? 8.772 3.990 -16.176 1.00 82.62 85 VAL A O 1
ATOM 715 N N . ASP A 1 86 ? 8.545 4.018 -13.936 1.00 85.94 86 ASP A N 1
ATOM 716 C CA . ASP A 1 86 ? 9.883 4.525 -13.631 1.00 85.94 86 ASP A CA 1
ATOM 717 C C . ASP A 1 86 ? 10.966 3.544 -14.098 1.00 85.94 86 ASP A C 1
ATOM 719 O O . ASP A 1 86 ? 11.953 3.954 -14.709 1.00 85.94 86 ASP A O 1
ATOM 723 N N . CYS A 1 87 ? 10.763 2.237 -13.895 1.00 88.62 87 CYS A N 1
ATOM 724 C CA . CYS A 1 87 ? 11.679 1.204 -14.377 1.00 88.62 87 CYS A CA 1
ATOM 725 C C . CYS A 1 87 ? 11.793 1.201 -15.911 1.00 88.62 87 CYS A C 1
ATOM 727 O O . CYS A 1 87 ? 12.902 1.190 -16.448 1.00 88.62 87 CYS A O 1
ATOM 729 N N . ILE A 1 88 ? 10.667 1.270 -16.630 1.00 85.06 88 ILE A N 1
ATOM 730 C CA . ILE A 1 88 ? 10.650 1.334 -18.100 1.00 85.06 88 ILE A CA 1
ATOM 731 C C . ILE A 1 88 ? 11.359 2.599 -18.592 1.00 85.06 88 ILE A C 1
ATOM 733 O O . ILE A 1 88 ? 12.178 2.527 -19.508 1.00 85.06 88 ILE A O 1
ATOM 737 N N . GLN A 1 89 ? 11.075 3.752 -17.980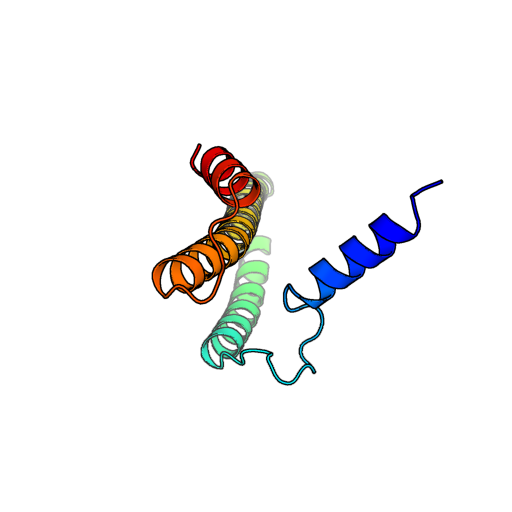 1.00 80.44 89 GLN A N 1
ATOM 738 C CA . GLN A 1 89 ? 11.721 5.016 -18.335 1.00 80.44 89 GLN A CA 1
ATOM 739 C C . GLN A 1 89 ? 13.230 4.974 -18.082 1.00 80.44 89 GLN A C 1
ATOM 741 O O . GLN A 1 89 ? 13.994 5.420 -18.937 1.00 80.44 89 GLN A O 1
ATOM 746 N N . LEU A 1 90 ? 13.670 4.398 -16.958 1.00 88.69 90 LEU A N 1
ATOM 747 C CA . LEU A 1 90 ? 15.086 4.213 -16.647 1.00 88.69 90 LEU A CA 1
ATOM 748 C C . LEU A 1 90 ? 15.777 3.348 -17.707 1.00 88.69 90 LEU A C 1
ATOM 750 O O . LEU A 1 90 ? 16.802 3.746 -18.256 1.00 88.69 90 LEU A O 1
ATOM 754 N N . LEU A 1 91 ? 15.209 2.184 -18.032 1.00 88.38 91 LEU A N 1
ATOM 755 C CA . LEU A 1 91 ? 15.791 1.272 -19.020 1.00 88.38 91 LEU A CA 1
ATOM 756 C C . LEU A 1 91 ? 15.781 1.858 -20.441 1.00 88.38 91 LEU A C 1
ATOM 758 O O . LEU A 1 91 ? 16.736 1.652 -21.190 1.00 88.38 91 LEU A O 1
ATOM 762 N N . GLY A 1 92 ? 14.740 2.611 -20.806 1.00 85.06 92 GLY A N 1
ATOM 763 C CA . GLY A 1 92 ? 14.684 3.353 -22.067 1.00 85.06 92 GLY A CA 1
ATOM 764 C C . GLY A 1 92 ? 15.732 4.466 -22.135 1.00 85.06 92 GLY A C 1
ATOM 765 O O . GLY A 1 92 ? 16.442 4.580 -23.129 1.00 85.06 92 GLY A O 1
ATOM 766 N N . GLY A 1 93 ? 15.904 5.236 -21.056 1.00 82.94 93 GLY A N 1
ATOM 767 C CA . GLY A 1 93 ? 16.936 6.275 -20.959 1.00 82.94 93 GLY A CA 1
ATOM 768 C C . GLY A 1 93 ? 18.366 5.725 -21.015 1.00 82.94 93 GLY A C 1
ATOM 769 O O . GLY A 1 93 ? 19.260 6.387 -21.534 1.00 82.94 93 GLY A O 1
ATOM 770 N N . LEU A 1 94 ? 18.575 4.494 -20.537 1.00 89.75 94 LEU A N 1
ATOM 771 C CA . LEU A 1 94 ? 19.843 3.767 -20.656 1.00 89.75 94 LEU A CA 1
ATOM 772 C C . LEU A 1 94 ? 20.053 3.119 -22.038 1.00 89.75 94 LEU A C 1
ATOM 774 O O . LEU A 1 94 ? 21.107 2.531 -22.274 1.00 89.75 94 LEU A O 1
ATOM 778 N N . GLY A 1 95 ? 19.070 3.190 -22.943 1.00 86.44 95 GLY A N 1
ATOM 779 C CA . GLY A 1 95 ? 19.124 2.560 -24.265 1.00 86.44 95 GLY A CA 1
ATOM 780 C C . GLY A 1 95 ? 19.018 1.031 -24.242 1.00 86.44 95 GLY A C 1
ATOM 781 O O . GLY A 1 95 ? 19.311 0.384 -25.244 1.00 86.44 95 GLY A O 1
ATOM 782 N N . VAL A 1 96 ? 18.615 0.439 -23.111 1.00 90.25 96 VAL A N 1
ATOM 783 C CA . VAL A 1 96 ? 18.412 -1.015 -22.969 1.00 90.25 96 VAL A CA 1
ATOM 784 C C . VAL A 1 96 ? 17.118 -1.446 -23.655 1.00 90.25 96 VAL A C 1
ATOM 786 O O . VAL A 1 96 ? 17.056 -2.517 -24.259 1.00 90.25 96 VAL A O 1
ATOM 789 N N . LEU A 1 97 ? 16.079 -0.612 -23.565 1.00 83.19 97 LEU A N 1
ATOM 790 C CA . LEU A 1 97 ? 14.835 -0.798 -24.304 1.00 83.19 97 LEU A CA 1
ATOM 791 C C . LEU A 1 97 ? 14.870 0.044 -25.576 1.00 83.19 97 LEU A C 1
ATOM 793 O O . LEU A 1 97 ? 15.156 1.239 -25.529 1.00 83.19 97 LEU A O 1
ATOM 797 N N . ASN A 1 98 ? 14.526 -0.572 -26.706 1.00 77.62 98 ASN A N 1
ATOM 798 C CA . ASN A 1 98 ? 14.305 0.166 -27.944 1.00 77.62 98 ASN A CA 1
ATOM 799 C C . ASN A 1 98 ? 13.100 1.099 -27.775 1.00 77.62 98 ASN A C 1
ATOM 801 O O . ASN A 1 98 ? 12.081 0.696 -27.205 1.00 77.62 98 ASN A O 1
ATOM 805 N N . SER A 1 99 ? 13.193 2.317 -28.312 1.00 70.94 99 SER A N 1
ATOM 806 C CA . SER A 1 99 ? 12.058 3.238 -28.389 1.00 70.94 99 SER A CA 1
ATOM 807 C C . SER A 1 99 ? 10.877 2.546 -29.073 1.00 70.94 99 SER A C 1
ATOM 809 O O . SER A 1 99 ? 10.978 2.114 -30.222 1.00 70.94 99 SER A O 1
ATOM 811 N N . ASN A 1 100 ? 9.763 2.421 -28.353 1.00 71.06 100 ASN A N 1
ATOM 812 C CA . ASN A 1 100 ? 8.517 1.882 -28.877 1.00 71.06 100 ASN A CA 1
ATOM 813 C C . ASN A 1 100 ? 7.422 2.956 -28.732 1.00 71.06 100 ASN A C 1
ATOM 815 O O . ASN A 1 100 ? 7.038 3.267 -27.599 1.00 71.06 100 ASN A O 1
ATOM 819 N N . PRO A 1 101 ? 6.887 3.487 -29.848 1.00 75.75 101 PRO A N 1
ATOM 820 C CA . PRO A 1 101 ? 5.838 4.507 -29.835 1.00 75.75 101 PRO A CA 1
ATOM 821 C C . PRO A 1 101 ? 4.593 4.114 -29.023 1.00 75.75 101 PRO A C 1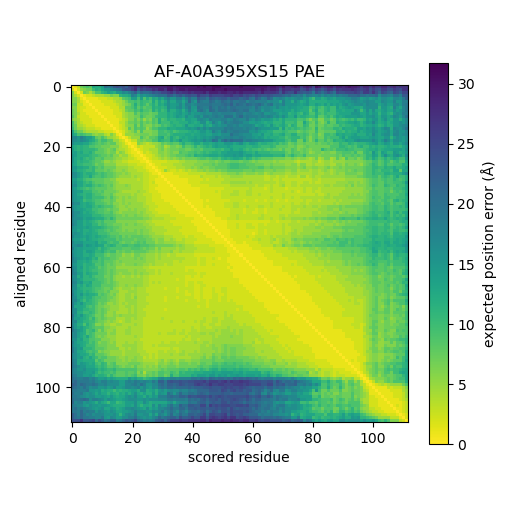
ATOM 823 O O . PRO A 1 101 ? 3.924 4.971 -28.447 1.00 75.75 101 PRO A O 1
ATOM 826 N N . GLU A 1 102 ? 4.276 2.819 -28.937 1.00 71.75 102 GLU A N 1
ATOM 827 C CA . GLU A 1 102 ? 3.129 2.319 -28.172 1.00 71.75 102 GLU A CA 1
ATOM 828 C C . GLU A 1 102 ? 3.367 2.395 -26.659 1.00 71.75 102 GLU A C 1
ATOM 830 O O . GLU A 1 102 ? 2.458 2.755 -25.905 1.00 71.75 102 GLU A O 1
ATOM 835 N N . ILE A 1 103 ? 4.602 2.132 -26.213 1.00 69.88 103 ILE A N 1
ATOM 836 C CA . ILE A 1 103 ? 5.005 2.270 -24.806 1.00 69.88 103 ILE A CA 1
ATOM 837 C C . ILE A 1 103 ? 5.015 3.751 -24.416 1.00 69.88 103 ILE A C 1
ATOM 839 O O . ILE A 1 103 ? 4.468 4.115 -23.374 1.00 69.88 103 ILE A O 1
ATOM 843 N N . GLU A 1 104 ? 5.556 4.623 -25.271 1.00 72.75 104 GLU A N 1
ATOM 844 C CA . GLU A 1 104 ? 5.529 6.077 -25.059 1.00 72.75 104 GLU A CA 1
ATOM 845 C C . GLU A 1 104 ? 4.092 6.605 -24.942 1.00 72.75 104 GLU A C 1
ATOM 847 O O . GLU A 1 104 ? 3.775 7.392 -24.043 1.00 72.75 104 GLU A O 1
ATOM 852 N N . MET A 1 105 ? 3.186 6.105 -25.787 1.00 75.12 105 MET A N 1
ATOM 853 C CA . MET A 1 105 ? 1.767 6.433 -25.718 1.00 75.12 105 MET A CA 1
ATOM 854 C C . MET A 1 105 ? 1.112 5.919 -24.424 1.00 75.12 105 MET A C 1
ATOM 856 O O . MET A 1 105 ? 0.350 6.668 -23.809 1.00 75.12 105 MET A O 1
ATOM 860 N N . MET A 1 106 ? 1.384 4.687 -23.975 1.00 71.12 106 MET A N 1
ATOM 861 C CA . MET A 1 106 ? 0.858 4.180 -22.695 1.00 71.12 106 MET A CA 1
ATOM 862 C C . MET A 1 106 ? 1.328 5.032 -21.514 1.00 71.12 106 MET A C 1
ATOM 864 O O . MET A 1 106 ? 0.502 5.476 -20.715 1.00 71.12 106 MET A O 1
ATOM 868 N N . VAL A 1 107 ? 2.627 5.336 -21.448 1.00 67.88 107 VAL A N 1
ATOM 869 C CA . VAL A 1 107 ? 3.207 6.201 -20.410 1.00 67.88 107 VAL A CA 1
ATOM 870 C C . VAL A 1 107 ? 2.562 7.591 -20.431 1.00 67.88 107 VAL A C 1
ATOM 872 O O . VAL A 1 107 ? 2.279 8.150 -19.375 1.00 67.88 107 VAL A O 1
ATOM 875 N N . SER A 1 108 ? 2.266 8.148 -21.611 1.00 72.12 108 SER A N 1
ATOM 876 C CA . SER A 1 108 ? 1.605 9.458 -21.728 1.00 72.12 108 SER A CA 1
ATOM 877 C C . SER A 1 108 ? 0.193 9.487 -21.120 1.00 72.12 108 SER A C 1
ATOM 879 O O . SER A 1 108 ? -0.223 10.510 -20.578 1.00 72.12 108 SER A O 1
ATOM 881 N N . LYS A 1 109 ? -0.531 8.360 -21.164 1.00 72.12 109 LYS A N 1
ATOM 882 C CA . LYS A 1 109 ? -1.893 8.229 -20.621 1.00 72.12 109 LYS A CA 1
ATOM 883 C C . LYS A 1 109 ? -1.918 8.067 -19.101 1.00 72.12 109 LYS A C 1
ATOM 885 O O . LYS A 1 109 ? -2.913 8.438 -18.495 1.00 72.12 109 LYS A O 1
ATOM 890 N N . MET A 1 110 ? -0.841 7.557 -18.501 1.00 63.59 110 MET A N 1
ATOM 891 C CA . MET A 1 110 ? -0.707 7.378 -17.046 1.00 63.59 110 MET A CA 1
ATOM 892 C C . MET A 1 110 ? -0.236 8.645 -16.312 1.00 63.59 110 MET A C 1
ATOM 894 O O . MET A 1 110 ? -0.272 8.692 -15.090 1.00 63.59 110 MET A O 1
ATOM 898 N N . LYS A 1 111 ? 0.217 9.673 -17.041 1.00 56.72 111 LYS A N 1
ATOM 899 C CA . LYS A 1 111 ? 0.673 10.961 -16.482 1.00 56.72 111 LYS A CA 1
ATOM 900 C C . LYS A 1 111 ? -0.465 11.957 -16.181 1.00 56.72 111 LYS A C 1
ATOM 902 O O . LYS A 1 111 ? -0.168 13.080 -15.780 1.00 56.72 111 LYS A O 1
ATOM 907 N N . LYS A 1 112 ? -1.725 11.588 -16.430 1.00 44.56 112 LYS A N 1
ATOM 908 C CA . LYS A 1 112 ? -2.922 12.395 -16.134 1.00 44.56 112 LYS A CA 1
ATOM 909 C C . LYS A 1 112 ? -3.562 11.941 -14.834 1.00 44.56 112 LYS A C 1
ATOM 911 O O . LYS A 1 112 ? -4.046 12.837 -14.114 1.00 44.56 112 LYS A O 1
#

Solvent-accessible surface area (backbone atoms only — not comparable to full-atom values): 6577 Å² total; per-residue (Å²): 128,84,53,69,66,59,54,53,51,50,50,50,52,44,41,68,67,66,66,45,73,83,48,90,85,48,84,83,55,70,69,55,58,51,50,51,54,54,49,55,57,52,48,58,53,49,57,59,56,54,71,75,48,55,72,67,62,40,50,57,50,50,55,50,50,51,54,51,52,52,48,52,50,55,52,50,53,49,50,55,56,46,51,52,54,52,49,52,50,51,37,38,76,71,63,75,41,77,92,45,74,68,57,55,50,53,57,60,64,72,76,114